Protein AF-A0A9P8AB71-F1 (afdb_monomer)

InterPro domains:
  IPR001128 Cytochrome P450 [PF00067] (10-145)
  IPR036396 Cytochrome P450 superfamily [G3DSA:1.10.630.10] (2-152)
  IPR036396 Cytochrome P450 superfamily [SSF48264] (6-146)

Secondary structure (DSSP, 8-state):
------GGGHHHHHHHHHHHHHHHHHHHHHHHHHHHHHHHHHHH-SS--TTSHHHHHHHTS-SSGGGSHHHHHHHHHHHHHHHHHHHHHHHHHHHHHHHH-GGGHHHHHHHHHHHS-TTSTT-S-HHHHTT-HHHHHHHHHHHHHHHHTT--

Mean predicted aligned error: 8.86 Å

Foldseek 3Di:
DPPPDDPVCCVVVVVVVVVVVVVLVVLLVVQVVVLVVLVVVVVVDVPDPCVDPLSVCCVPAPPDCCNDSSNSSVVVVVVVVVVVVLVVLLVVLLVVVCVVCVVCVVVLVVLCCVQQPCPPPCHPDPVSVVSSVSVVVSSVVSSVVSCVVVPD

pLDDT: mean 84.18, std 12.28, range [32.69, 96.62]

Nearest PDB structures (foldseek):
  6a17-assembly1_A  TM=6.945E-01  e=7.379E-02  Arabidopsis thaliana
  6egc-assembly1_A  TM=2.637E-01  e=8.611E+00  synthetic construct

Organism: NCBI:txid181124

Sequence (152 aa):
MKIIVPRALRRPIGMIYRFIYRHHRRILKLTRPIIEERKKEKQLSKEHPTEVMIGWLMDAAPDSDEQSVESLAMRLLNVNFVSLHTTTKVFIHALYNLAANPKYIPELRQEAEQVLDKDHPDGWSKEALGRCVKLDSFFKEALRWALSAFRV

Solvent-accessible surface area (backbone atoms only — not comparable to full-atom values): 8740 Å² total; per-residue (Å²): 134,87,79,88,67,57,79,85,50,47,61,64,49,48,52,52,49,52,50,53,52,52,51,51,54,55,49,44,68,66,40,42,63,60,51,54,50,51,54,52,50,48,74,75,34,93,82,51,81,53,87,44,72,69,43,48,54,56,71,72,34,60,99,52,78,51,62,35,68,68,44,48,42,51,53,53,48,52,52,53,54,57,57,50,53,56,55,53,51,38,50,52,40,33,52,52,52,42,69,77,39,57,84,52,50,65,61,47,48,50,46,46,53,74,51,47,27,81,86,40,94,66,19,93,33,73,71,34,58,70,68,36,58,66,54,52,52,50,48,51,49,23,38,53,58,60,54,54,76,68,74,123

Radius of gyration: 22.6 Å; Cα contacts (8 Å, |Δi|>4): 84; chains: 1; bounding box: 48×45×54 Å

Structure (mmCIF, N/CA/C/O backbone):
data_AF-A0A9P8AB71-F1
#
_entry.id   AF-A0A9P8AB71-F1
#
loop_
_atom_site.group_PDB
_atom_site.id
_atom_site.type_symbol
_atom_site.label_atom_id
_atom_site.label_alt_id
_atom_site.label_comp_id
_atom_site.label_asym_id
_atom_site.label_entity_id
_atom_site.label_seq_id
_atom_site.pdbx_PDB_ins_code
_atom_site.Cartn_x
_atom_site.Cartn_y
_atom_site.Cartn_z
_atom_site.occupancy
_atom_site.B_iso_or_equiv
_atom_site.auth_seq_id
_atom_site.auth_comp_id
_atom_site.auth_asym_id
_atom_site.auth_atom_id
_atom_site.pdbx_PDB_model_num
ATOM 1 N N . MET A 1 1 ? 14.234 -18.244 -28.180 1.00 34.84 1 MET A N 1
ATOM 2 C CA . MET A 1 1 ? 13.461 -19.349 -27.568 1.00 34.84 1 MET A CA 1
ATOM 3 C C . MET A 1 1 ? 12.218 -19.620 -28.421 1.00 34.84 1 MET A C 1
ATOM 5 O O . MET A 1 1 ? 11.331 -18.778 -28.470 1.00 34.84 1 MET A O 1
ATOM 9 N N . LYS A 1 2 ? 12.182 -20.712 -29.203 1.00 41.47 2 LYS A N 1
ATOM 10 C CA . LYS A 1 2 ? 11.021 -21.056 -30.050 1.00 41.47 2 LYS A CA 1
ATOM 11 C C . LYS A 1 2 ? 9.931 -21.651 -29.156 1.00 41.47 2 LYS A C 1
ATOM 13 O O . LYS A 1 2 ? 10.037 -22.800 -28.750 1.00 41.47 2 LYS A O 1
ATOM 18 N N . ILE A 1 3 ? 8.912 -20.863 -28.825 1.00 58.88 3 ILE A N 1
ATOM 19 C CA . ILE A 1 3 ? 7.763 -21.337 -28.047 1.00 58.88 3 ILE A CA 1
ATOM 20 C C . ILE A 1 3 ? 6.969 -22.300 -28.942 1.00 58.88 3 ILE A C 1
ATOM 22 O O . ILE A 1 3 ? 6.327 -21.881 -29.908 1.00 58.88 3 ILE A O 1
ATOM 26 N N . ILE A 1 4 ? 7.049 -23.603 -28.663 1.00 77.00 4 ILE A N 1
ATOM 27 C CA . ILE A 1 4 ? 6.276 -24.632 -29.366 1.00 77.00 4 ILE A CA 1
ATOM 28 C C . ILE A 1 4 ? 4.838 -24.551 -28.848 1.00 77.00 4 ILE A C 1
ATOM 30 O O . ILE A 1 4 ? 4.461 -25.216 -27.891 1.00 77.00 4 ILE A O 1
ATOM 34 N N . VAL A 1 5 ? 4.034 -23.679 -29.457 1.00 77.19 5 VAL A N 1
ATOM 35 C CA . VAL A 1 5 ? 2.603 -23.574 -29.155 1.00 77.19 5 VAL A CA 1
ATOM 36 C C . VAL A 1 5 ? 1.822 -24.548 -30.049 1.00 77.19 5 VAL A C 1
ATOM 38 O O . VAL A 1 5 ? 1.885 -24.402 -31.283 1.00 77.19 5 VAL A O 1
ATOM 41 N N . PRO A 1 6 ? 1.059 -25.505 -29.477 1.00 85.25 6 PRO A N 1
ATOM 42 C CA . PRO A 1 6 ? 0.179 -26.395 -30.232 1.00 85.25 6 PRO A CA 1
ATOM 43 C C . PRO A 1 6 ? -0.753 -25.603 -31.154 1.00 85.25 6 PRO A C 1
ATOM 45 O O . PRO A 1 6 ? -1.282 -24.562 -30.763 1.00 85.25 6 PRO A O 1
ATOM 48 N N . ARG A 1 7 ? -0.975 -26.076 -32.390 1.00 78.69 7 ARG A N 1
ATOM 49 C CA . ARG A 1 7 ? -1.714 -25.317 -33.424 1.00 78.69 7 ARG A CA 1
ATOM 50 C C . ARG A 1 7 ? -3.103 -24.855 -32.958 1.00 78.69 7 ARG A C 1
ATOM 52 O O . ARG A 1 7 ? -3.487 -23.734 -33.278 1.00 78.69 7 ARG A O 1
ATOM 59 N N . ALA A 1 8 ? -3.795 -25.664 -32.155 1.00 85.19 8 ALA A N 1
ATOM 60 C CA . ALA A 1 8 ? -5.107 -25.344 -31.591 1.00 85.19 8 ALA A CA 1
ATOM 61 C C . ALA A 1 8 ? -5.088 -24.149 -30.613 1.00 85.19 8 ALA A C 1
ATOM 63 O O . ALA A 1 8 ? -6.032 -23.366 -30.573 1.00 85.19 8 ALA A O 1
ATOM 64 N N . LEU A 1 9 ? -3.992 -23.952 -29.871 1.00 84.75 9 LEU A N 1
ATOM 65 C CA . LEU A 1 9 ? -3.882 -22.910 -28.845 1.00 84.75 9 LEU A CA 1
ATOM 66 C C . LEU A 1 9 ? -3.306 -21.587 -29.371 1.00 84.75 9 LEU A C 1
ATOM 68 O O . LEU A 1 9 ? -3.321 -20.583 -28.663 1.00 84.75 9 LEU A O 1
ATOM 72 N N . ARG A 1 10 ? -2.848 -21.532 -30.628 1.00 84.12 10 ARG A N 1
ATOM 73 C CA . ARG A 1 10 ? -2.248 -20.314 -31.205 1.00 84.12 10 ARG A CA 1
ATOM 74 C C . ARG A 1 10 ? -3.195 -19.115 -31.214 1.00 84.12 10 ARG A C 1
ATOM 76 O O . ARG A 1 10 ? -2.754 -18.001 -30.957 1.00 84.12 10 ARG A O 1
ATOM 83 N N . ARG A 1 11 ? -4.484 -19.326 -31.500 1.00 81.94 11 ARG A N 1
ATOM 84 C CA . ARG A 1 11 ? -5.498 -18.256 -31.524 1.00 81.94 11 ARG A CA 1
ATOM 85 C C . ARG A 1 11 ? -5.803 -17.684 -30.131 1.00 81.94 11 ARG A C 1
ATOM 87 O O . ARG A 1 11 ? -5.668 -16.470 -29.982 1.00 81.94 11 ARG A O 1
ATOM 94 N N . PRO A 1 12 ? -6.154 -18.491 -29.110 1.00 86.62 12 PRO A N 1
ATOM 95 C CA . PRO A 1 12 ? -6.373 -17.962 -27.764 1.00 86.62 12 PRO A CA 1
ATOM 96 C C . PRO A 1 12 ? -5.100 -17.354 -27.163 1.00 86.62 12 PRO A C 1
ATOM 98 O O . PRO A 1 12 ? -5.152 -16.253 -26.621 1.00 86.62 12 PRO A O 1
ATOM 101 N N . ILE A 1 13 ? -3.935 -17.987 -27.347 1.00 85.50 13 ILE A N 1
ATOM 102 C CA . ILE A 1 13 ? -2.658 -17.431 -26.871 1.00 85.50 13 ILE A CA 1
ATOM 103 C C . ILE A 1 13 ? -2.323 -16.125 -27.591 1.00 85.50 13 ILE A C 1
ATOM 105 O O . ILE A 1 13 ? -1.872 -15.183 -26.951 1.00 85.50 13 ILE A O 1
ATOM 109 N N . GLY A 1 14 ? -2.594 -16.018 -28.894 1.00 85.88 14 GLY A N 1
ATOM 110 C CA . GLY A 1 14 ? -2.423 -14.770 -29.637 1.00 85.88 14 GLY A CA 1
ATOM 111 C C . GLY A 1 14 ? -3.292 -13.631 -29.095 1.00 85.88 14 GLY A C 1
ATOM 112 O O . GLY A 1 14 ? -2.822 -12.498 -28.998 1.00 85.88 14 GLY A O 1
ATOM 113 N N . MET A 1 15 ? -4.531 -13.921 -28.680 1.00 83.44 15 MET A N 1
ATOM 114 C CA . MET A 1 15 ? -5.409 -12.935 -28.036 1.00 83.44 15 MET A CA 1
ATOM 115 C C . MET A 1 15 ? -4.880 -12.501 -26.664 1.00 83.44 15 MET A C 1
ATOM 117 O O . MET A 1 15 ? -4.792 -11.300 -26.404 1.00 83.44 15 MET A O 1
ATOM 121 N N . ILE A 1 16 ? -4.461 -13.452 -25.825 1.00 83.81 16 ILE A N 1
ATOM 122 C CA . ILE A 1 16 ? -3.856 -13.174 -24.511 1.00 83.81 16 ILE A CA 1
ATOM 123 C C . ILE A 1 16 ? -2.573 -12.355 -24.676 1.00 83.81 16 ILE A C 1
ATOM 125 O O . ILE A 1 16 ? -2.389 -11.334 -24.018 1.00 83.81 16 ILE A O 1
ATOM 129 N N . TYR A 1 17 ? -1.710 -12.748 -25.609 1.00 82.25 17 TYR A N 1
ATOM 130 C CA . TYR A 1 17 ? -0.470 -12.044 -25.905 1.00 82.25 17 TYR A CA 1
ATOM 131 C C . TYR A 1 17 ? -0.735 -10.606 -26.358 1.00 82.25 17 TYR A C 1
ATOM 133 O O . TYR A 1 17 ? -0.126 -9.669 -25.844 1.00 82.25 17 TYR A O 1
ATOM 141 N N . ARG A 1 18 ? -1.698 -10.400 -27.267 1.00 81.50 18 ARG A N 1
ATOM 142 C CA . ARG A 1 18 ? -2.091 -9.061 -27.729 1.00 81.50 18 ARG A CA 1
ATOM 143 C C . ARG A 1 18 ? -2.622 -8.200 -26.585 1.00 81.50 18 ARG A C 1
ATOM 145 O O . ARG A 1 18 ? -2.325 -7.007 -26.534 1.00 81.50 18 ARG A O 1
ATOM 152 N N . PHE A 1 19 ? -3.380 -8.795 -25.668 1.00 78.69 19 PHE A N 1
ATOM 153 C CA . PHE A 1 19 ? -3.868 -8.123 -24.471 1.00 78.69 19 PHE A CA 1
ATOM 154 C C . PHE A 1 19 ? -2.710 -7.695 -23.559 1.00 78.69 19 PHE A C 1
ATOM 156 O O . PHE A 1 19 ? -2.568 -6.500 -23.294 1.00 78.69 19 PHE A O 1
ATOM 163 N N . ILE A 1 20 ? -1.834 -8.625 -23.164 1.00 81.81 20 ILE A N 1
ATOM 164 C CA . ILE A 1 20 ? -0.657 -8.351 -22.319 1.00 81.81 20 ILE A CA 1
ATOM 165 C C . ILE A 1 20 ? 0.208 -7.257 -22.945 1.00 81.81 20 ILE A C 1
ATOM 167 O O . ILE A 1 20 ? 0.553 -6.275 -22.292 1.00 81.81 20 ILE A O 1
ATOM 171 N N . TYR A 1 21 ? 0.495 -7.372 -24.240 1.00 82.69 21 TYR A N 1
ATOM 172 C CA . TYR A 1 21 ? 1.339 -6.422 -24.952 1.00 82.69 21 TYR A CA 1
ATOM 173 C C . TYR A 1 21 ? 0.707 -5.022 -25.047 1.00 82.69 21 TYR A C 1
ATOM 175 O O . TYR A 1 21 ? 1.404 -4.009 -24.957 1.00 82.69 21 TYR A O 1
ATOM 183 N N . ARG A 1 22 ? -0.627 -4.931 -25.154 1.00 85.38 22 ARG A N 1
ATOM 184 C CA . ARG A 1 22 ? -1.353 -3.652 -25.086 1.00 85.38 22 ARG A CA 1
ATOM 185 C C . ARG A 1 22 ? -1.214 -2.997 -23.710 1.00 85.38 22 ARG A C 1
ATOM 187 O O . ARG A 1 22 ? -0.981 -1.791 -23.639 1.00 85.38 22 ARG A O 1
ATOM 194 N N . HIS A 1 23 ? -1.345 -3.773 -22.635 1.00 83.62 23 HIS A N 1
ATOM 195 C CA . HIS A 1 23 ? -1.174 -3.269 -21.270 1.00 83.62 23 HIS A CA 1
ATOM 196 C C . HIS A 1 23 ? 0.271 -2.844 -21.006 1.00 83.62 23 HIS A C 1
ATOM 198 O O . HIS A 1 23 ? 0.487 -1.736 -20.520 1.00 83.62 23 HIS A O 1
ATOM 204 N N . HIS A 1 24 ? 1.242 -3.643 -21.448 1.00 85.56 24 HIS A N 1
ATOM 205 C CA . HIS A 1 24 ? 2.665 -3.318 -21.395 1.00 85.56 24 HIS A CA 1
ATOM 206 C C . HIS A 1 24 ? 2.962 -1.968 -22.060 1.00 85.56 24 HIS A C 1
ATOM 208 O O . HIS A 1 24 ? 3.518 -1.070 -21.436 1.00 85.56 24 HIS A O 1
ATOM 214 N N . ARG A 1 25 ? 2.504 -1.763 -23.305 1.00 87.75 25 ARG A N 1
ATOM 215 C CA . ARG A 1 25 ? 2.677 -0.482 -24.015 1.00 87.75 25 ARG A CA 1
ATOM 216 C C . ARG A 1 25 ? 2.055 0.699 -23.276 1.00 87.75 25 ARG A C 1
ATOM 218 O O . ARG A 1 25 ? 2.638 1.780 -23.260 1.00 87.75 25 ARG A O 1
ATOM 225 N N . ARG A 1 26 ? 0.874 0.512 -22.681 1.00 89.56 26 ARG A N 1
ATOM 226 C CA . ARG A 1 26 ? 0.191 1.573 -21.931 1.00 89.56 26 ARG A CA 1
ATOM 227 C C . ARG A 1 26 ? 0.959 1.947 -20.668 1.00 89.56 26 ARG A C 1
ATOM 229 O O . ARG A 1 26 ? 1.103 3.132 -20.399 1.00 89.56 26 ARG A O 1
ATOM 236 N N . ILE A 1 27 ? 1.455 0.958 -19.933 1.00 88.00 27 ILE A N 1
ATOM 237 C CA . ILE A 1 27 ? 2.242 1.178 -18.717 1.00 88.00 27 ILE A CA 1
ATOM 238 C C . ILE A 1 27 ? 3.530 1.904 -19.067 1.00 88.00 27 ILE A C 1
ATOM 240 O O . ILE A 1 27 ? 3.771 2.963 -18.509 1.00 88.00 27 ILE A O 1
ATOM 244 N N . LEU A 1 28 ? 4.274 1.427 -20.070 1.00 91.56 28 LEU A N 1
ATOM 245 C CA . LEU A 1 28 ? 5.481 2.110 -20.534 1.00 91.56 28 LEU A CA 1
ATOM 246 C C . LEU A 1 28 ? 5.221 3.558 -20.924 1.00 91.56 28 LEU A C 1
ATOM 248 O O . LEU A 1 28 ? 6.005 4.428 -20.573 1.00 91.56 28 LEU A O 1
ATOM 252 N N . LYS A 1 29 ? 4.118 3.840 -21.625 1.00 93.56 29 LYS A N 1
ATOM 253 C CA . LYS A 1 29 ? 3.766 5.215 -21.998 1.00 93.56 29 LYS A CA 1
ATOM 254 C C . LYS A 1 29 ? 3.600 6.126 -20.772 1.00 93.56 29 LYS A C 1
ATOM 256 O O . LYS A 1 29 ? 3.914 7.305 -20.865 1.00 93.56 29 LYS A O 1
ATOM 261 N N . LEU A 1 30 ? 3.098 5.593 -19.657 1.00 91.06 30 LEU A N 1
ATOM 262 C CA . LEU A 1 30 ? 2.853 6.348 -18.424 1.00 91.06 30 LEU A CA 1
ATOM 263 C C . LEU A 1 30 ? 4.095 6.433 -17.529 1.00 91.06 30 LEU A C 1
ATOM 265 O O . LEU A 1 30 ? 4.359 7.480 -16.953 1.00 91.06 30 LEU A O 1
ATOM 269 N N . THR A 1 31 ? 4.854 5.345 -17.403 1.00 91.19 31 THR A N 1
ATOM 270 C CA . THR A 1 31 ? 5.963 5.249 -16.445 1.00 91.19 31 THR A CA 1
ATOM 271 C C . THR A 1 31 ? 7.300 5.690 -17.025 1.00 91.19 31 THR A C 1
ATOM 273 O O . THR A 1 31 ? 8.154 6.138 -16.269 1.00 91.19 31 THR A O 1
ATOM 276 N N . ARG A 1 32 ? 7.495 5.603 -18.349 1.00 92.12 32 ARG A N 1
ATOM 277 C CA . ARG A 1 32 ? 8.733 6.023 -19.023 1.00 92.12 32 ARG A CA 1
ATOM 278 C C . ARG A 1 32 ? 9.191 7.434 -18.643 1.00 92.12 32 ARG A C 1
ATOM 280 O O . ARG A 1 32 ? 10.342 7.528 -18.230 1.00 92.12 32 ARG A O 1
ATOM 287 N N . PRO A 1 33 ? 8.365 8.499 -18.739 1.00 92.00 33 PRO A N 1
ATOM 288 C CA . PRO A 1 33 ? 8.837 9.846 -18.410 1.00 92.00 33 PRO A CA 1
ATOM 289 C C . PRO A 1 33 ? 9.332 9.941 -16.963 1.00 92.00 33 PRO A C 1
ATOM 291 O O . PRO A 1 33 ? 10.390 10.509 -16.728 1.00 92.00 33 PRO A O 1
ATOM 294 N N . ILE A 1 34 ? 8.638 9.289 -16.025 1.00 89.69 34 ILE A N 1
ATOM 295 C CA . ILE A 1 34 ? 8.996 9.265 -14.599 1.00 89.69 34 ILE A CA 1
ATOM 296 C C . ILE A 1 34 ? 10.326 8.526 -14.384 1.00 89.69 34 ILE A C 1
ATOM 298 O O . ILE A 1 34 ? 11.194 8.989 -13.653 1.00 89.69 34 ILE A O 1
ATOM 302 N N . ILE A 1 35 ? 10.506 7.368 -15.029 1.00 90.44 35 ILE A N 1
ATOM 303 C CA . ILE A 1 35 ? 11.742 6.578 -14.930 1.00 90.44 35 ILE A CA 1
ATOM 304 C C . ILE A 1 35 ? 12.920 7.344 -15.538 1.00 90.44 35 ILE A C 1
ATOM 306 O O . ILE A 1 35 ? 13.997 7.378 -14.952 1.00 90.44 35 ILE A O 1
ATOM 310 N N . GLU A 1 36 ? 12.740 7.939 -16.715 1.00 91.31 36 GLU A N 1
ATOM 311 C CA . GLU A 1 36 ? 13.799 8.672 -17.414 1.00 91.31 36 GLU A CA 1
ATOM 312 C C . GLU A 1 36 ? 14.197 9.951 -16.670 1.00 91.31 36 GLU A C 1
ATOM 314 O O . GLU A 1 36 ? 15.389 10.230 -16.554 1.00 91.31 36 GLU A O 1
ATOM 319 N N . GLU A 1 37 ? 13.229 10.693 -16.127 1.00 88.75 37 GLU A N 1
ATOM 320 C CA . GLU A 1 37 ? 13.473 11.836 -15.242 1.00 88.75 37 GLU A CA 1
ATOM 321 C C . GLU A 1 37 ? 14.310 11.410 -14.033 1.00 88.75 37 GLU A C 1
ATOM 323 O O . GLU A 1 37 ? 15.400 11.938 -13.824 1.00 88.75 37 GLU A O 1
ATOM 328 N N . ARG A 1 38 ? 13.900 10.345 -13.338 1.00 85.38 38 ARG A N 1
ATOM 329 C CA . ARG A 1 38 ? 14.625 9.836 -12.164 1.00 85.38 38 ARG A CA 1
ATOM 330 C C . ARG A 1 38 ? 16.034 9.358 -12.473 1.00 85.38 38 ARG A C 1
ATOM 332 O O . ARG A 1 38 ? 16.951 9.585 -11.687 1.00 85.38 38 ARG A O 1
ATOM 339 N N . LYS A 1 39 ? 16.246 8.733 -13.635 1.00 86.38 39 LYS A N 1
ATOM 340 C CA . LYS A 1 39 ? 17.598 8.368 -14.081 1.00 86.38 39 LYS A CA 1
ATOM 341 C C . LYS A 1 39 ? 18.485 9.593 -14.272 1.00 86.38 39 LYS A C 1
ATOM 343 O O . LYS A 1 39 ? 19.653 9.538 -13.901 1.00 86.38 39 LYS A O 1
ATOM 348 N N . 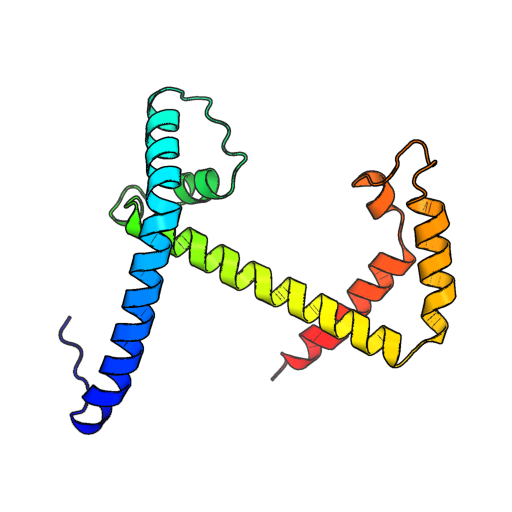LYS A 1 40 ? 17.953 10.676 -14.848 1.00 87.38 40 LYS A N 1
ATOM 349 C CA . LYS A 1 40 ? 18.701 11.929 -15.026 1.00 87.38 40 LYS A CA 1
ATOM 350 C C . LYS A 1 40 ? 19.027 12.563 -13.680 1.00 87.38 40 LYS A C 1
ATOM 352 O O . LYS A 1 40 ? 20.172 12.934 -13.454 1.00 87.38 40 LYS A O 1
ATOM 357 N N . GLU A 1 41 ? 18.058 12.636 -12.774 1.00 83.75 41 GLU A N 1
ATOM 358 C CA . GLU A 1 41 ? 18.271 13.213 -11.445 1.00 83.75 41 GLU A CA 1
ATOM 359 C C . GLU A 1 41 ? 19.348 12.451 -10.654 1.00 83.75 41 GLU A C 1
ATOM 361 O O . GLU A 1 41 ? 20.237 13.072 -10.071 1.00 83.75 41 GLU A O 1
ATOM 366 N N . LYS A 1 42 ? 19.346 11.113 -10.719 1.00 79.62 42 LYS A N 1
ATOM 367 C CA . LYS A 1 42 ? 20.366 10.258 -10.086 1.00 79.62 42 LYS A CA 1
ATOM 368 C C . LYS A 1 42 ? 21.767 10.418 -10.695 1.00 79.62 42 LYS A C 1
ATOM 370 O O . LYS A 1 42 ? 22.763 10.201 -10.014 1.00 79.62 42 LYS A O 1
ATOM 375 N N . GLN A 1 43 ? 21.869 10.792 -11.972 1.00 81.56 43 GLN A N 1
ATOM 376 C CA . GLN A 1 43 ? 23.157 11.125 -12.598 1.00 81.56 43 GLN A CA 1
ATOM 377 C C . GLN A 1 43 ? 23.676 12.499 -12.154 1.00 81.56 43 GLN A C 1
ATOM 379 O O . GLN A 1 43 ? 24.886 12.694 -12.076 1.00 81.56 43 GLN A O 1
ATOM 384 N N . LEU A 1 44 ? 22.772 13.442 -11.874 1.00 81.75 44 LEU A N 1
ATOM 385 C CA . LEU A 1 44 ? 23.104 14.820 -11.507 1.00 81.75 44 LEU A CA 1
ATOM 386 C C . LEU A 1 44 ? 23.422 14.989 -10.015 1.00 81.75 44 LEU A C 1
ATOM 388 O O . LEU A 1 44 ? 24.202 15.870 -9.665 1.00 81.75 44 LEU A O 1
ATOM 392 N N . SER A 1 45 ? 22.855 14.154 -9.141 1.00 73.56 45 SER A N 1
ATOM 393 C CA . SER A 1 45 ? 23.120 14.177 -7.700 1.00 73.56 45 SER A CA 1
ATOM 394 C C . SER A 1 45 ? 23.321 12.771 -7.140 1.00 73.56 45 SER A C 1
ATOM 396 O O . SER A 1 45 ? 22.486 11.889 -7.337 1.00 73.56 45 SER A O 1
ATOM 398 N N . LYS A 1 46 ? 24.413 12.574 -6.386 1.00 64.56 46 LYS A N 1
ATOM 399 C CA . LYS A 1 46 ? 24.654 11.341 -5.613 1.00 64.56 46 LYS A CA 1
ATOM 400 C C . LYS A 1 46 ? 23.753 11.231 -4.378 1.00 64.56 46 LYS A C 1
ATOM 402 O O . LYS A 1 46 ? 23.532 10.125 -3.901 1.00 64.56 46 LYS A O 1
ATOM 407 N N . GLU A 1 47 ? 23.216 12.350 -3.895 1.00 61.78 47 GLU A N 1
ATOM 408 C CA . GLU A 1 47 ? 22.280 12.433 -2.766 1.00 61.78 47 GLU A CA 1
ATOM 409 C C . GLU A 1 47 ? 20.839 12.540 -3.276 1.00 61.78 47 GLU A C 1
ATOM 411 O O . GLU A 1 47 ? 20.074 13.424 -2.892 1.00 61.78 47 GLU A O 1
ATOM 416 N N . HIS A 1 48 ? 20.467 11.694 -4.235 1.00 60.50 48 HIS A N 1
ATOM 417 C CA . HIS A 1 48 ? 19.092 11.693 -4.707 1.00 60.50 48 HIS A CA 1
ATOM 418 C C . HIS A 1 48 ? 18.193 10.998 -3.669 1.00 60.50 48 HIS A C 1
ATOM 420 O O . HIS A 1 48 ? 18.566 9.918 -3.203 1.00 60.50 48 HIS A O 1
ATOM 426 N N . PRO A 1 49 ? 17.018 11.553 -3.309 1.00 56.44 49 PRO A N 1
ATOM 427 C CA . PRO A 1 49 ? 16.137 10.908 -2.351 1.00 56.44 49 PRO A CA 1
ATOM 428 C C . PRO A 1 49 ? 15.646 9.584 -2.930 1.00 56.44 49 PRO A C 1
ATOM 430 O O . PRO A 1 49 ? 14.802 9.528 -3.828 1.00 56.44 49 PRO A O 1
ATOM 433 N N . THR A 1 50 ? 16.150 8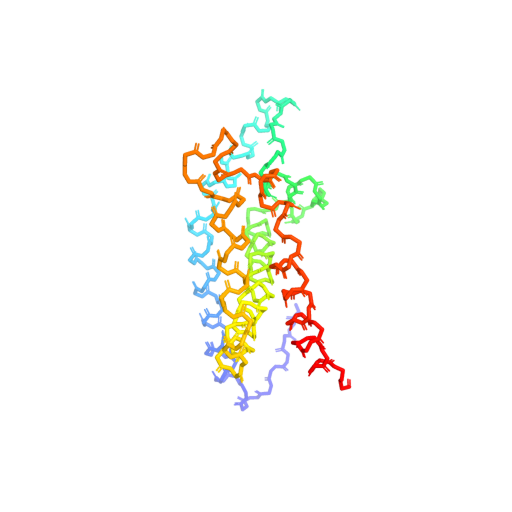.486 -2.382 1.00 59.97 50 THR A N 1
ATOM 434 C CA . THR A 1 50 ? 15.674 7.138 -2.685 1.00 59.97 50 THR A CA 1
ATOM 435 C C . THR A 1 50 ? 14.263 6.891 -2.152 1.00 59.97 50 THR A C 1
ATOM 437 O O . THR A 1 50 ? 13.712 5.823 -2.364 1.00 59.97 50 THR A O 1
ATOM 440 N N . GLU A 1 51 ? 13.652 7.860 -1.473 1.00 61.75 51 GLU A N 1
ATOM 441 C CA . GLU A 1 51 ? 12.415 7.731 -0.693 1.00 61.75 51 GLU A CA 1
ATOM 442 C C . GLU A 1 51 ? 11.155 7.414 -1.518 1.00 61.75 51 GLU A C 1
ATOM 444 O O . GLU A 1 51 ? 10.083 7.175 -0.966 1.00 61.75 51 GLU A O 1
ATOM 449 N N . VAL A 1 52 ? 11.264 7.367 -2.847 1.00 77.81 52 VAL A N 1
ATOM 450 C CA . VAL A 1 52 ? 10.175 6.958 -3.735 1.00 77.81 52 VAL A CA 1
ATOM 451 C C . VAL A 1 52 ? 10.435 5.545 -4.251 1.00 77.81 52 VAL A C 1
ATOM 453 O O . VAL A 1 52 ? 11.522 5.260 -4.744 1.00 77.81 52 VAL A O 1
ATOM 456 N N . MET A 1 53 ? 9.404 4.690 -4.240 1.00 85.69 53 MET A N 1
ATOM 457 C CA . MET A 1 53 ? 9.425 3.285 -4.698 1.00 85.69 53 MET A CA 1
ATOM 458 C C . MET A 1 53 ? 10.262 3.041 -5.966 1.00 85.69 53 MET A C 1
ATOM 460 O O . MET A 1 53 ? 10.972 2.047 -6.070 1.00 85.69 53 MET A O 1
ATOM 464 N N . ILE A 1 54 ? 10.199 3.944 -6.946 1.00 86.12 54 ILE A N 1
ATOM 465 C CA . ILE A 1 54 ? 10.944 3.806 -8.201 1.00 86.12 54 ILE A CA 1
ATOM 466 C C . ILE A 1 54 ? 12.467 3.880 -8.016 1.00 86.12 54 ILE A C 1
ATOM 468 O O . ILE A 1 54 ? 13.185 3.162 -8.703 1.00 86.12 54 ILE A O 1
ATOM 472 N N . GLY A 1 55 ? 12.945 4.688 -7.066 1.00 85.31 55 GLY A N 1
ATOM 473 C CA . GLY A 1 55 ? 14.352 4.753 -6.676 1.00 85.31 55 GLY A CA 1
ATOM 474 C C . GLY A 1 55 ? 14.806 3.444 -6.038 1.00 85.31 55 GLY A C 1
ATOM 475 O O . GLY A 1 55 ? 15.802 2.876 -6.469 1.00 85.31 55 GLY A O 1
ATOM 476 N N . TRP A 1 56 ? 14.016 2.884 -5.114 1.00 87.12 56 TRP A N 1
ATOM 477 C CA . TRP A 1 56 ? 14.302 1.560 -4.538 1.00 87.12 56 TRP A CA 1
ATOM 478 C C . TRP A 1 56 ? 14.360 0.463 -5.603 1.00 87.12 56 TRP A C 1
ATOM 480 O O . TRP A 1 56 ? 15.237 -0.395 -5.563 1.00 87.12 56 TRP A O 1
ATOM 490 N N . LEU A 1 57 ? 13.453 0.492 -6.583 1.00 89.12 57 LEU A N 1
ATOM 491 C CA . LEU A 1 57 ? 13.455 -0.479 -7.679 1.00 89.12 57 LEU A CA 1
ATOM 492 C C . LEU A 1 57 ? 14.673 -0.340 -8.597 1.00 89.12 57 LEU A C 1
ATOM 494 O O . LEU A 1 57 ? 15.130 -1.354 -9.120 1.00 89.12 57 LEU A O 1
ATOM 498 N N . MET A 1 58 ? 15.179 0.880 -8.791 1.00 87.19 58 MET A N 1
ATOM 499 C CA . MET A 1 58 ? 16.426 1.130 -9.514 1.00 87.19 58 MET A CA 1
ATOM 500 C C . MET A 1 58 ? 17.639 0.631 -8.735 1.00 87.19 58 MET A C 1
ATOM 502 O O . MET A 1 58 ? 18.511 0.013 -9.327 1.00 87.19 58 MET A O 1
ATOM 506 N N . ASP A 1 59 ? 17.700 0.873 -7.429 1.00 86.56 59 ASP A N 1
ATOM 507 C CA . ASP A 1 59 ? 18.836 0.465 -6.593 1.00 86.56 59 ASP A CA 1
ATOM 508 C C . ASP A 1 59 ? 18.896 -1.054 -6.404 1.00 86.56 59 ASP A C 1
ATOM 510 O O . ASP A 1 59 ? 19.973 -1.640 -6.361 1.00 86.56 59 ASP A O 1
ATOM 514 N N . ALA A 1 60 ? 17.735 -1.706 -6.340 1.00 87.62 60 ALA A N 1
ATOM 515 C CA . ALA A 1 60 ? 17.626 -3.155 -6.218 1.00 87.62 60 ALA A CA 1
ATOM 516 C C . ALA A 1 60 ? 17.780 -3.908 -7.556 1.00 87.62 60 ALA A C 1
ATOM 518 O O . ALA A 1 60 ? 17.763 -5.142 -7.561 1.00 87.62 60 ALA A O 1
ATOM 519 N N . ALA A 1 61 ? 17.847 -3.213 -8.697 1.00 87.62 61 ALA A N 1
ATOM 520 C CA . ALA A 1 61 ? 18.010 -3.845 -10.004 1.00 87.62 61 ALA A CA 1
ATOM 521 C C . ALA A 1 61 ? 19.506 -4.073 -10.315 1.00 87.62 61 ALA A C 1
ATOM 523 O O . ALA A 1 61 ? 20.285 -3.122 -10.246 1.00 87.62 61 ALA A O 1
ATOM 524 N N . PRO A 1 62 ? 19.925 -5.295 -10.701 1.00 86.25 62 PRO A N 1
ATOM 525 C CA . PRO A 1 62 ? 21.303 -5.558 -11.112 1.00 86.25 62 PRO A CA 1
ATOM 526 C C . PRO A 1 62 ? 21.700 -4.711 -12.325 1.00 86.25 62 PRO A C 1
ATOM 528 O O . PRO A 1 62 ? 20.885 -4.539 -13.236 1.00 86.25 62 PRO A O 1
ATOM 531 N N . ASP A 1 63 ? 22.959 -4.267 -12.379 1.00 80.81 63 ASP A N 1
ATOM 532 C CA . ASP A 1 63 ? 23.537 -3.509 -13.501 1.00 80.81 63 ASP A CA 1
ATOM 533 C C . ASP A 1 63 ? 23.616 -4.366 -14.778 1.00 80.81 63 ASP A C 1
ATOM 535 O O . ASP A 1 63 ? 24.632 -4.969 -15.119 1.00 80.81 63 ASP A O 1
ATOM 539 N N . SER A 1 64 ? 22.479 -4.474 -15.461 1.00 86.12 64 SER A N 1
ATOM 540 C CA . SER A 1 64 ? 22.224 -5.347 -16.608 1.00 86.12 64 SER A CA 1
ATOM 541 C C . SER A 1 64 ? 21.010 -4.832 -17.397 1.00 86.12 64 SER A C 1
ATOM 543 O O . SER A 1 64 ? 20.522 -3.724 -17.154 1.00 86.12 64 SER A O 1
ATOM 545 N N . ASP A 1 65 ? 20.447 -5.654 -18.287 1.00 82.19 65 ASP A N 1
ATOM 546 C CA . ASP A 1 65 ? 19.173 -5.372 -18.969 1.00 82.19 65 ASP A CA 1
ATOM 547 C C . ASP A 1 65 ? 18.010 -5.094 -17.995 1.00 82.19 65 ASP A C 1
ATOM 549 O O . ASP A 1 65 ? 17.011 -4.464 -18.365 1.00 82.19 65 ASP A O 1
ATOM 553 N N . GLU A 1 66 ? 18.139 -5.500 -16.729 1.00 84.44 66 GLU A N 1
ATOM 554 C CA . GLU A 1 66 ? 17.154 -5.214 -15.688 1.00 84.44 66 GLU A CA 1
ATOM 555 C C . GLU A 1 66 ? 17.060 -3.729 -15.307 1.00 84.44 66 GLU A C 1
ATOM 557 O O . GLU A 1 66 ? 16.015 -3.307 -14.805 1.00 84.44 66 GLU A O 1
ATOM 562 N N . GLN A 1 67 ? 18.089 -2.932 -15.618 1.00 87.31 67 GLN A N 1
ATOM 563 C CA . GLN A 1 67 ? 18.073 -1.473 -15.495 1.00 87.31 67 GLN A CA 1
ATOM 564 C C . GLN A 1 67 ? 17.343 -0.787 -16.658 1.00 87.31 67 GLN A C 1
ATOM 566 O O . GLN A 1 67 ? 17.179 0.433 -16.635 1.00 87.31 67 GLN A O 1
ATOM 571 N N . SER A 1 68 ? 16.901 -1.502 -17.699 1.00 91.06 68 SER A N 1
ATOM 572 C CA . SER A 1 68 ? 16.133 -0.894 -18.798 1.00 91.06 68 SER A CA 1
ATOM 573 C C . SER A 1 68 ? 14.850 -0.216 -18.293 1.00 91.06 68 SER A C 1
ATOM 575 O O . SER A 1 68 ? 14.271 -0.603 -17.276 1.00 91.06 68 SER A O 1
ATOM 577 N N . VAL A 1 69 ? 14.383 0.815 -19.009 1.00 90.25 69 VAL A N 1
ATOM 578 C CA . VAL A 1 69 ? 13.125 1.510 -18.664 1.00 90.25 69 VAL A CA 1
ATOM 579 C C . VAL A 1 69 ? 11.969 0.508 -18.663 1.00 90.25 69 VAL A C 1
ATOM 581 O O . VAL A 1 69 ? 11.098 0.549 -17.798 1.00 90.25 69 VAL A O 1
ATOM 584 N N . GLU A 1 70 ? 11.992 -0.427 -19.607 1.00 90.69 70 GLU A N 1
ATOM 585 C CA . GLU A 1 70 ? 11.002 -1.476 -19.759 1.00 90.69 70 GLU A CA 1
ATOM 586 C C . GLU A 1 70 ? 10.966 -2.426 -18.560 1.00 90.69 70 GLU A C 1
ATOM 588 O O . GLU A 1 70 ? 9.891 -2.669 -18.006 1.00 90.69 70 GLU A O 1
ATOM 593 N N . SER A 1 71 ? 12.129 -2.915 -18.123 1.00 90.88 71 SER A N 1
ATOM 594 C CA . SER A 1 71 ? 12.240 -3.781 -16.947 1.00 90.88 71 SER A CA 1
ATOM 595 C C . SER A 1 71 ? 11.773 -3.070 -15.673 1.00 90.88 71 SER A C 1
ATOM 597 O O . SER A 1 71 ? 10.936 -3.597 -14.936 1.00 90.88 71 SER A O 1
ATOM 599 N N . LEU A 1 72 ? 12.232 -1.835 -15.442 1.00 91.62 72 LEU A N 1
ATOM 600 C CA . LEU A 1 72 ? 11.850 -1.041 -14.269 1.00 91.62 72 LEU A CA 1
ATOM 601 C C . LEU A 1 72 ? 10.347 -0.725 -14.248 1.00 91.62 72 LEU A C 1
ATOM 603 O O . LEU A 1 72 ? 9.706 -0.820 -13.201 1.00 91.62 72 LEU A O 1
ATOM 607 N N . ALA A 1 73 ? 9.757 -0.414 -15.404 1.00 91.25 73 ALA A N 1
ATOM 608 C CA . ALA A 1 73 ? 8.318 -0.201 -15.533 1.00 91.25 73 ALA A CA 1
ATOM 609 C C . ALA A 1 73 ? 7.511 -1.457 -15.183 1.00 91.25 73 ALA A C 1
ATOM 611 O O . ALA A 1 73 ? 6.482 -1.365 -14.510 1.00 91.25 73 ALA A O 1
ATOM 612 N N . MET A 1 74 ? 7.978 -2.631 -15.612 1.00 89.69 74 MET A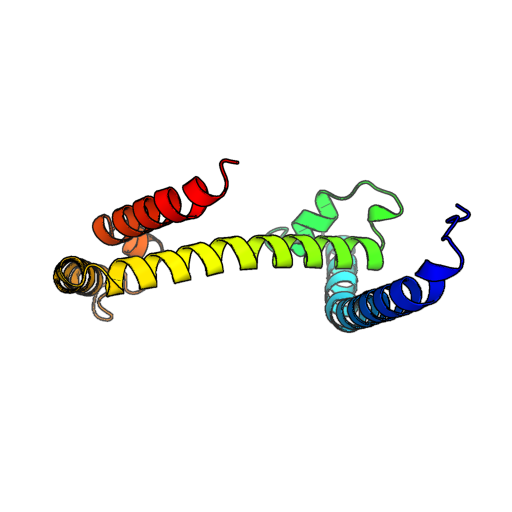 N 1
ATOM 613 C CA . MET A 1 74 ? 7.323 -3.899 -15.296 1.00 89.69 74 MET A CA 1
ATOM 614 C C . MET A 1 74 ? 7.490 -4.301 -13.833 1.00 89.69 74 MET A C 1
AT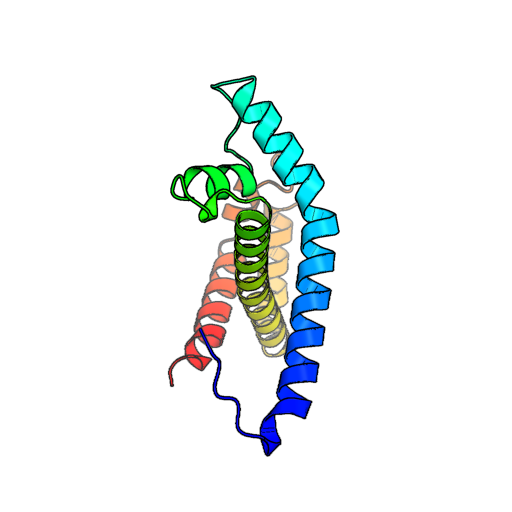OM 616 O O . MET A 1 74 ? 6.531 -4.774 -13.223 1.00 89.69 74 MET A O 1
ATOM 620 N N . ARG A 1 75 ? 8.656 -4.051 -13.233 1.00 90.12 75 ARG A N 1
ATOM 621 C CA . ARG A 1 75 ? 8.871 -4.212 -11.788 1.00 90.12 75 ARG A CA 1
ATOM 622 C C . ARG A 1 75 ? 7.914 -3.327 -10.986 1.00 90.12 75 ARG A C 1
ATOM 624 O O . ARG A 1 75 ? 7.226 -3.827 -10.098 1.00 90.12 75 ARG A O 1
ATOM 631 N N . LEU A 1 76 ? 7.794 -2.051 -11.356 1.00 90.38 76 LEU A N 1
ATOM 632 C CA . LEU A 1 76 ? 6.869 -1.112 -10.716 1.00 90.38 76 LEU A CA 1
ATOM 633 C C . LEU A 1 76 ? 5.408 -1.563 -10.841 1.00 90.38 76 LEU A C 1
ATOM 635 O O . LEU A 1 76 ? 4.655 -1.495 -9.870 1.00 90.38 76 LEU A O 1
ATOM 639 N N . LEU A 1 77 ? 5.003 -2.052 -12.017 1.00 89.12 77 LEU A N 1
ATOM 640 C CA . LEU A 1 77 ? 3.671 -2.623 -12.209 1.00 89.12 77 LEU A CA 1
ATOM 641 C C . LEU A 1 77 ? 3.428 -3.802 -11.266 1.00 89.12 77 LEU A C 1
ATOM 643 O O . LEU A 1 77 ? 2.383 -3.851 -10.623 1.00 89.12 77 LEU A O 1
ATOM 647 N N . ASN A 1 78 ? 4.362 -4.751 -11.209 1.00 88.12 78 ASN A N 1
ATOM 648 C CA . ASN A 1 78 ? 4.200 -5.971 -10.425 1.00 88.12 78 ASN A CA 1
ATOM 649 C C . ASN A 1 78 ? 4.044 -5.661 -8.933 1.00 88.12 78 ASN A C 1
ATOM 651 O O . ASN A 1 78 ? 3.148 -6.210 -8.295 1.00 88.12 78 ASN A O 1
ATOM 655 N N . VAL A 1 79 ? 4.857 -4.746 -8.396 1.00 89.50 79 VAL A N 1
ATOM 656 C CA . VAL A 1 79 ? 4.735 -4.314 -6.996 1.00 89.50 79 VAL A CA 1
ATOM 657 C C . VAL A 1 79 ? 3.367 -3.680 -6.746 1.00 89.50 79 VAL A C 1
ATOM 659 O O . VAL A 1 79 ? 2.650 -4.123 -5.854 1.00 89.50 79 VAL A O 1
ATOM 662 N N . ASN A 1 80 ? 2.948 -2.725 -7.583 1.00 87.62 80 ASN A N 1
ATOM 663 C CA . ASN A 1 80 ? 1.628 -2.100 -7.457 1.00 87.62 80 ASN A CA 1
ATOM 664 C C . ASN A 1 80 ? 0.485 -3.121 -7.529 1.00 87.62 80 ASN A C 1
ATOM 666 O O . ASN A 1 80 ? -0.452 -3.062 -6.736 1.00 87.62 80 ASN A O 1
ATOM 670 N N . PHE A 1 81 ? 0.562 -4.072 -8.461 1.00 85.88 81 PHE A N 1
ATOM 671 C CA . PHE A 1 81 ? -0.443 -5.117 -8.625 1.00 85.88 81 PHE A CA 1
ATOM 672 C C . PHE A 1 81 ? -0.584 -5.953 -7.348 1.00 85.88 81 PHE A C 1
ATOM 674 O O . PHE A 1 81 ? -1.685 -6.086 -6.817 1.00 85.88 81 PHE A O 1
ATOM 681 N N . VAL A 1 82 ? 0.528 -6.456 -6.804 1.00 87.44 82 VAL A N 1
ATOM 682 C CA . VAL A 1 82 ? 0.522 -7.269 -5.578 1.00 87.44 82 VAL A CA 1
ATOM 683 C C . VAL A 1 82 ? 0.008 -6.469 -4.374 1.00 87.44 82 VAL A C 1
ATOM 685 O O . VAL A 1 82 ? -0.835 -6.973 -3.629 1.00 87.44 82 VAL A O 1
ATOM 688 N N . SER A 1 83 ? 0.453 -5.220 -4.208 1.00 86.69 83 SER A N 1
ATOM 689 C CA . SER A 1 83 ? 0.078 -4.359 -3.077 1.00 86.69 83 SER A CA 1
ATOM 690 C C . SER A 1 83 ? -1.403 -3.971 -3.064 1.00 86.69 83 SER A C 1
ATOM 692 O O . SER A 1 83 ? -2.016 -3.887 -1.997 1.00 86.69 83 SER A O 1
ATOM 694 N N . LEU A 1 84 ? -2.013 -3.764 -4.235 1.00 87.12 84 LEU A N 1
ATOM 695 C CA . LEU A 1 84 ? -3.436 -3.432 -4.323 1.00 87.12 84 LEU A CA 1
ATOM 696 C C . LEU A 1 84 ? -4.311 -4.602 -3.859 1.00 87.12 84 LEU A C 1
ATOM 698 O O . LEU A 1 84 ? -5.254 -4.414 -3.091 1.00 87.12 84 LEU A O 1
ATOM 702 N N . HIS A 1 85 ? -3.987 -5.826 -4.280 1.00 85.12 85 HIS A N 1
ATOM 703 C CA . HIS A 1 85 ? -4.845 -6.980 -4.022 1.00 85.12 85 HIS A CA 1
ATOM 704 C C . HIS A 1 85 ? -4.970 -7.342 -2.547 1.00 85.12 85 HIS A C 1
ATOM 706 O O . HIS A 1 85 ? -6.071 -7.659 -2.094 1.00 85.12 85 HIS A O 1
ATOM 712 N N . THR A 1 86 ? -3.869 -7.329 -1.802 1.00 83.94 86 THR A N 1
ATOM 713 C CA . THR A 1 86 ? -3.885 -7.703 -0.384 1.00 83.94 86 THR A CA 1
ATOM 714 C C . THR A 1 86 ? -4.717 -6.709 0.419 1.00 83.94 86 THR A C 1
ATOM 716 O O . THR A 1 86 ? -5.654 -7.111 1.106 1.00 83.94 86 THR A O 1
ATOM 719 N N . THR A 1 87 ? -4.457 -5.413 0.245 1.00 87.69 87 THR A N 1
ATOM 720 C CA . THR A 1 87 ? -5.159 -4.335 0.953 1.00 87.69 87 THR A CA 1
ATOM 721 C C . THR A 1 87 ? -6.656 -4.329 0.643 1.00 87.69 87 THR A C 1
ATOM 723 O O . THR A 1 87 ? -7.479 -4.311 1.558 1.00 87.69 87 THR A O 1
ATOM 726 N N . THR A 1 88 ? -7.031 -4.432 -0.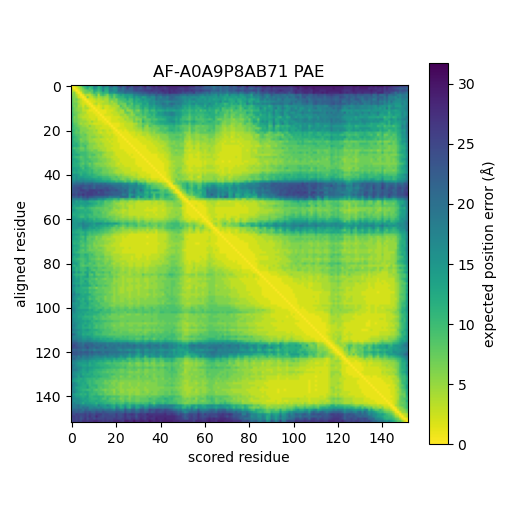639 1.00 90.38 88 THR A N 1
ATOM 727 C CA . THR A 1 88 ? -8.442 -4.483 -1.047 1.00 90.38 88 THR A CA 1
ATOM 728 C C . THR A 1 88 ? -9.161 -5.696 -0.463 1.00 90.38 88 THR A C 1
ATOM 730 O O . THR A 1 88 ? -10.271 -5.550 0.044 1.00 90.38 88 THR A O 1
ATOM 733 N N . LYS A 1 89 ? -8.548 -6.888 -0.492 1.00 86.38 89 LYS A N 1
ATOM 734 C CA . LYS A 1 89 ? -9.164 -8.095 0.080 1.00 86.38 89 LYS A CA 1
ATOM 735 C C . LYS A 1 89 ? -9.413 -7.935 1.574 1.00 86.38 89 LYS A C 1
ATOM 737 O O . LYS A 1 89 ? -10.525 -8.184 2.026 1.00 86.38 89 LYS A O 1
ATOM 742 N N . VAL A 1 90 ? -8.408 -7.489 2.324 1.00 88.19 90 VAL A N 1
ATOM 743 C CA . VAL A 1 90 ? -8.526 -7.274 3.774 1.00 88.19 90 VAL A CA 1
ATOM 744 C C . VAL A 1 90 ? -9.651 -6.301 4.088 1.00 88.19 90 VAL A C 1
ATOM 746 O O . VAL A 1 90 ? -10.484 -6.587 4.944 1.00 88.19 90 VAL A O 1
ATOM 749 N N . PHE A 1 91 ? -9.715 -5.188 3.359 1.00 91.25 91 PHE A N 1
ATOM 750 C CA . PHE A 1 91 ? -10.743 -4.180 3.571 1.00 91.25 91 PHE A CA 1
ATOM 751 C C . PHE A 1 91 ? -12.151 -4.715 3.282 1.00 91.25 91 PHE A C 1
ATOM 753 O O . PHE A 1 91 ? -13.057 -4.536 4.091 1.00 91.25 91 PHE A O 1
ATOM 760 N N . ILE A 1 92 ? -12.329 -5.446 2.177 1.00 92.56 92 ILE A N 1
ATOM 761 C CA . ILE A 1 92 ? -13.605 -6.095 1.846 1.00 92.56 92 ILE A CA 1
ATOM 762 C C . ILE A 1 92 ? -14.009 -7.102 2.932 1.00 92.56 92 ILE A C 1
ATOM 764 O O . ILE A 1 92 ? -15.154 -7.094 3.381 1.00 92.56 92 ILE A O 1
ATOM 768 N N . HIS A 1 93 ? -13.082 -7.940 3.403 1.00 90.62 93 HIS A N 1
ATOM 769 C CA . HIS A 1 93 ? -13.360 -8.896 4.477 1.00 90.62 93 HIS A CA 1
ATOM 770 C C . HIS A 1 93 ? -13.714 -8.207 5.798 1.00 90.62 93 HIS A C 1
ATOM 772 O O . HIS A 1 93 ? -14.634 -8.647 6.485 1.00 90.62 93 HIS A O 1
ATOM 778 N N . ALA A 1 94 ? -13.037 -7.110 6.140 1.00 92.88 94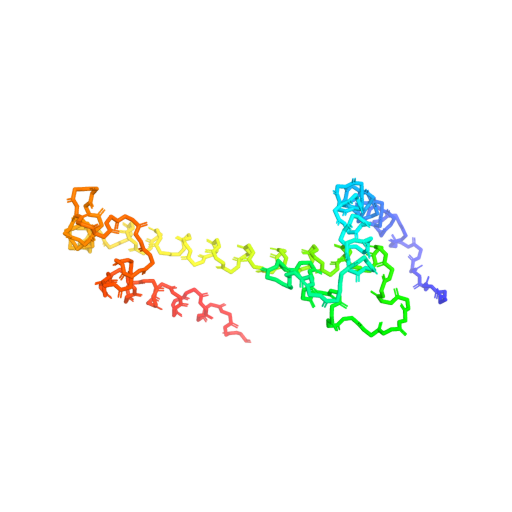 ALA A N 1
ATOM 779 C CA . ALA A 1 94 ? -13.367 -6.306 7.311 1.00 92.88 94 ALA A CA 1
ATOM 780 C C . ALA A 1 94 ? -14.794 -5.741 7.214 1.00 92.88 94 ALA A C 1
ATOM 782 O O . ALA A 1 94 ? -15.562 -5.866 8.168 1.00 92.88 94 ALA A O 1
ATOM 783 N N . LEU A 1 95 ? -15.188 -5.208 6.051 1.00 93.88 95 LEU A N 1
ATOM 784 C CA . LEU A 1 95 ? -16.549 -4.717 5.812 1.00 93.88 95 LEU A CA 1
ATOM 785 C C . LEU A 1 95 ? -17.601 -5.827 5.916 1.00 93.88 95 LEU A C 1
ATOM 787 O O . LEU A 1 95 ? -18.640 -5.619 6.540 1.00 93.88 95 LEU A O 1
ATOM 791 N N . TYR A 1 96 ? -17.338 -7.013 5.360 1.00 93.31 96 TYR A N 1
ATOM 792 C CA . TYR A 1 96 ? -18.249 -8.150 5.505 1.00 93.31 96 TYR A CA 1
ATOM 793 C C . TYR A 1 96 ? -18.374 -8.609 6.960 1.00 93.31 96 TYR A C 1
ATOM 795 O O . TYR A 1 96 ? -19.486 -8.863 7.420 1.00 93.31 96 TYR A O 1
ATOM 803 N N . ASN A 1 97 ? -17.272 -8.651 7.712 1.00 92.25 97 ASN A N 1
ATOM 804 C CA . ASN A 1 97 ? -17.303 -8.988 9.135 1.00 92.25 97 ASN A CA 1
ATOM 805 C C . ASN A 1 97 ? -18.083 -7.953 9.962 1.00 92.25 97 ASN A C 1
ATOM 807 O O . ASN A 1 97 ? -18.825 -8.344 10.863 1.00 92.25 97 ASN A O 1
ATOM 811 N N . LEU A 1 98 ? -17.962 -6.661 9.633 1.00 94.31 98 LEU A N 1
ATOM 812 C CA . LEU A 1 98 ? -18.740 -5.563 10.224 1.00 94.31 98 LEU A CA 1
ATOM 813 C C . LEU A 1 98 ? -20.235 -5.706 9.923 1.00 94.31 98 LEU A C 1
ATOM 815 O O . LEU A 1 98 ? -21.055 -5.608 10.832 1.00 94.31 98 LEU A O 1
ATOM 819 N N . ALA A 1 99 ? -20.583 -5.984 8.665 1.00 94.38 99 ALA A N 1
ATOM 820 C CA . ALA A 1 99 ? -21.966 -6.185 8.245 1.00 94.38 99 ALA A CA 1
ATOM 821 C C . ALA A 1 99 ? -22.601 -7.414 8.919 1.00 94.38 99 ALA A C 1
ATOM 823 O O . ALA A 1 99 ? -23.759 -7.364 9.324 1.00 94.38 99 ALA A O 1
ATOM 824 N N . ALA A 1 100 ? -21.837 -8.499 9.083 1.00 94.06 100 ALA A N 1
ATOM 825 C CA . ALA A 1 100 ? -22.283 -9.708 9.772 1.00 94.06 100 ALA A CA 1
ATOM 826 C C . ALA A 1 100 ? -22.335 -9.554 11.303 1.00 94.06 100 ALA A C 1
ATOM 828 O O . ALA A 1 100 ? -23.090 -10.261 11.965 1.00 94.06 100 ALA A O 1
ATOM 829 N N . ASN A 1 101 ? -21.556 -8.631 11.879 1.00 93.25 101 ASN A N 1
ATOM 830 C CA . ASN A 1 101 ? -21.495 -8.394 13.321 1.00 93.25 101 ASN A CA 1
ATOM 831 C C . ASN A 1 101 ? -21.649 -6.900 13.672 1.00 93.25 101 ASN A C 1
ATOM 833 O O . ASN A 1 101 ? -20.707 -6.291 14.193 1.00 93.25 101 ASN A O 1
ATOM 837 N N . PRO A 1 102 ? -22.844 -6.306 13.486 1.00 95.31 102 PRO A N 1
ATOM 838 C CA . PRO A 1 102 ? -23.061 -4.876 13.724 1.00 95.31 102 PRO A CA 1
ATOM 839 C C . PRO A 1 102 ? -22.769 -4.419 15.160 1.00 95.31 102 PRO A C 1
ATOM 841 O O . PRO A 1 102 ? -22.510 -3.242 15.388 1.00 95.31 102 PRO A O 1
ATOM 844 N N . LYS A 1 103 ? -22.759 -5.349 16.126 1.00 95.81 103 LYS A N 1
ATOM 845 C CA . LYS A 1 103 ? -22.434 -5.099 17.541 1.00 95.81 103 LYS A CA 1
ATOM 846 C C . LYS A 1 103 ? -21.078 -4.419 17.768 1.00 95.81 103 LYS A C 1
ATOM 848 O O . LYS A 1 103 ? -20.925 -3.741 18.774 1.00 95.81 103 LYS A O 1
ATOM 853 N N . TYR A 1 104 ? -20.117 -4.579 16.854 1.00 94.81 104 TYR A N 1
ATOM 854 C CA . TYR A 1 104 ? -18.797 -3.944 16.965 1.00 94.81 104 TYR A CA 1
ATOM 855 C C . TYR A 1 104 ? -18.782 -2.491 16.460 1.00 94.81 104 TYR A C 1
ATOM 857 O O . TYR A 1 104 ? -17.883 -1.734 16.812 1.00 94.81 104 TYR A O 1
ATOM 865 N N . ILE A 1 105 ? -19.768 -2.073 15.655 1.00 95.75 105 ILE A N 1
ATOM 866 C CA . ILE A 1 105 ? -19.795 -0.742 15.023 1.00 95.75 105 ILE A CA 1
ATOM 867 C C . ILE A 1 105 ? -19.750 0.401 16.049 1.00 95.75 105 ILE A C 1
ATOM 869 O O . ILE A 1 105 ? -18.931 1.301 15.854 1.00 95.75 105 ILE A O 1
ATOM 873 N N . PRO A 1 106 ? -20.581 0.414 17.115 1.00 96.62 106 PRO A N 1
ATOM 874 C CA . PRO A 1 106 ? -20.600 1.538 18.050 1.00 96.62 106 PRO A CA 1
ATOM 875 C C . PRO A 1 106 ? -19.255 1.722 18.749 1.00 96.62 106 PRO A C 1
ATOM 877 O O . PRO A 1 106 ? -18.759 2.837 18.853 1.00 96.62 106 PRO A O 1
ATOM 880 N N . GLU A 1 107 ? -18.639 0.617 19.166 1.00 95.56 107 GLU A N 1
ATOM 881 C CA . GLU A 1 107 ? -17.376 0.631 19.895 1.00 95.56 107 GLU A CA 1
ATOM 882 C C . GLU A 1 107 ? -16.203 1.094 19.017 1.00 95.56 107 GLU A C 1
ATOM 884 O O . GLU A 1 107 ? -15.392 1.911 19.449 1.00 95.56 107 GLU A O 1
ATOM 889 N N . LEU A 1 108 ? -16.134 0.614 17.770 1.00 95.50 108 LEU A N 1
ATOM 890 C CA . LEU A 1 108 ? -15.103 1.023 16.811 1.00 95.50 108 LEU A CA 1
ATOM 891 C C . LEU A 1 108 ? -15.256 2.488 16.393 1.00 95.50 108 LEU A C 1
ATOM 893 O O . LEU A 1 108 ? -14.265 3.198 16.241 1.00 95.50 108 LEU A O 1
ATOM 897 N N . ARG A 1 109 ? -16.499 2.950 16.216 1.00 94.12 109 ARG A N 1
ATOM 898 C CA . ARG A 1 109 ? -16.793 4.350 15.899 1.00 94.12 109 ARG A CA 1
ATOM 899 C C . ARG A 1 109 ? -16.419 5.269 17.056 1.00 94.12 109 ARG A C 1
ATOM 901 O O . ARG A 1 109 ? -15.775 6.279 16.814 1.00 94.12 109 ARG A O 1
ATOM 908 N N . GLN A 1 110 ? -16.772 4.893 18.283 1.00 94.56 110 GLN A N 1
ATOM 909 C CA . GLN A 1 110 ? -16.421 5.658 19.475 1.00 94.56 110 GLN A CA 1
ATOM 910 C C . GLN A 1 110 ? -14.902 5.803 19.621 1.00 94.56 110 GLN A C 1
ATOM 912 O O . GLN A 1 110 ? -14.427 6.906 19.869 1.00 94.56 110 GLN A O 1
ATOM 917 N N . GLU A 1 111 ? -14.136 4.720 19.444 1.00 94.06 111 GLU A N 1
ATOM 918 C CA . GLU A 1 111 ? -12.668 4.795 19.473 1.00 94.06 111 GLU A CA 1
ATOM 919 C C . GLU A 1 111 ? -12.136 5.731 18.380 1.00 94.06 111 GLU A C 1
ATOM 921 O O . GLU A 1 111 ? -11.317 6.603 18.662 1.00 94.06 111 GLU A O 1
ATOM 926 N N . ALA A 1 112 ? -12.625 5.588 17.145 1.00 91.69 112 ALA A N 1
ATOM 927 C CA . ALA A 1 112 ? -12.192 6.428 16.035 1.00 91.69 112 ALA A CA 1
ATOM 928 C C . ALA A 1 112 ? -12.519 7.911 16.269 1.00 91.69 112 ALA A C 1
ATOM 930 O O . ALA A 1 112 ? -11.675 8.759 16.012 1.00 91.69 112 ALA A O 1
ATOM 931 N N . GLU A 1 113 ? -13.707 8.232 16.780 1.00 90.88 113 GLU A N 1
ATOM 932 C CA . GLU A 1 113 ? -14.108 9.608 17.096 1.00 90.88 113 GLU A CA 1
ATOM 933 C C . GLU A 1 113 ? -13.282 10.189 18.249 1.00 90.88 113 GLU A C 1
ATOM 935 O O . GLU A 1 113 ? -12.887 11.341 18.179 1.00 90.88 113 GLU A O 1
ATOM 940 N N . GLN A 1 114 ? -12.944 9.399 19.272 1.00 89.38 114 GLN A N 1
ATOM 941 C CA . GLN A 1 114 ? -12.109 9.861 20.388 1.00 89.38 114 GLN A CA 1
ATOM 942 C C . GLN A 1 114 ? -10.652 10.114 19.987 1.00 89.38 114 GLN A C 1
ATOM 944 O O . GLN A 1 114 ? -10.008 11.013 20.524 1.00 89.38 114 GLN A O 1
ATOM 949 N N . VAL A 1 115 ? -10.112 9.290 19.088 1.00 89.38 115 VAL A N 1
ATOM 950 C CA . VAL A 1 115 ? -8.682 9.292 18.751 1.00 89.38 115 VAL A CA 1
ATOM 951 C C . VAL A 1 115 ? -8.372 10.139 17.516 1.00 89.38 115 VAL A C 1
ATOM 953 O O . VAL A 1 115 ? -7.297 10.737 17.452 1.00 89.38 115 VAL A O 1
ATOM 956 N N . LEU A 1 116 ? -9.284 10.172 16.539 1.00 87.44 116 LEU A N 1
ATOM 957 C CA . LEU A 1 116 ? -9.111 10.801 15.222 1.00 87.44 116 LEU A CA 1
ATOM 958 C C . LEU A 1 116 ? -10.021 12.021 15.031 1.00 87.44 116 LEU A C 1
ATOM 960 O O . LEU A 1 116 ? -10.296 12.409 13.887 1.00 87.44 116 LEU A O 1
ATOM 964 N N . ASP A 1 117 ? -10.518 12.604 16.126 1.00 83.50 117 ASP A N 1
ATOM 965 C CA . ASP A 1 117 ? -11.292 13.839 16.051 1.00 83.50 117 ASP A CA 1
ATOM 966 C C . ASP A 1 117 ? -10.495 14.908 15.292 1.00 83.50 117 ASP A C 1
ATOM 968 O O . ASP A 1 117 ? -9.283 15.058 15.468 1.00 83.50 117 ASP A O 1
ATOM 972 N N . LYS A 1 118 ? -11.177 15.662 14.431 1.00 69.38 118 LYS A N 1
ATOM 973 C CA . LYS A 1 118 ? -10.547 16.739 13.657 1.00 69.38 118 LYS A CA 1
ATOM 974 C C . LYS A 1 118 ? -10.050 17.864 14.557 1.00 69.38 118 LYS A C 1
ATOM 976 O O . LYS A 1 118 ? -9.092 18.534 14.185 1.00 69.38 118 LYS A O 1
ATOM 981 N N . ASP A 1 119 ? -10.683 18.022 15.714 1.00 74.25 119 ASP A N 1
ATOM 982 C CA . ASP A 1 119 ? -10.326 19.020 16.718 1.00 74.25 119 ASP A CA 1
ATOM 983 C C . ASP A 1 119 ? -9.271 18.496 17.714 1.00 74.25 119 ASP A C 1
ATOM 985 O O . ASP A 1 119 ? -8.793 19.242 18.572 1.00 74.25 119 ASP A O 1
ATOM 989 N N . HIS A 1 120 ? -8.863 17.223 17.603 1.00 75.19 120 HIS A N 1
ATOM 990 C CA . HIS A 1 120 ? -7.777 16.664 18.404 1.00 75.19 120 HIS A CA 1
ATOM 991 C C . HIS A 1 120 ? -6.435 17.300 17.983 1.00 75.19 120 HIS A C 1
ATOM 993 O O . HIS A 1 120 ? -6.181 17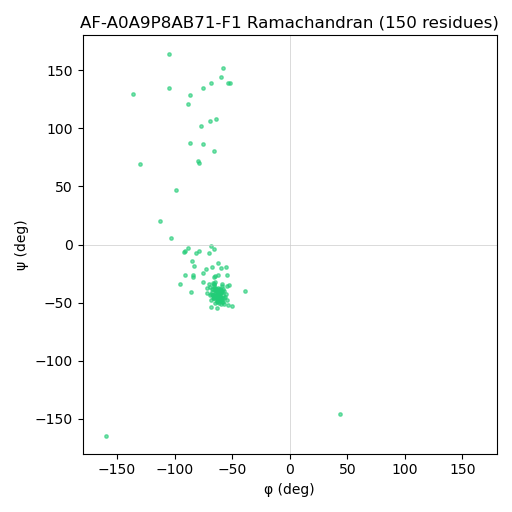.422 16.783 1.00 75.19 120 HIS A O 1
ATOM 999 N N . PRO A 1 121 ? -5.527 17.641 18.924 1.00 75.25 121 PRO A N 1
ATOM 1000 C CA . PRO A 1 121 ? -4.246 18.287 18.607 1.00 75.25 121 PRO A CA 1
ATOM 1001 C C . PRO A 1 121 ? -3.414 17.540 17.553 1.00 75.25 121 PRO A C 1
ATOM 1003 O O . PRO A 1 121 ? -2.738 18.154 16.733 1.00 75.25 121 PRO A O 1
ATOM 1006 N N . ASP A 1 122 ? -3.497 16.209 17.570 1.00 75.56 122 ASP A N 1
ATOM 1007 C CA . ASP A 1 122 ? -2.783 15.332 16.635 1.00 75.56 122 ASP A CA 1
ATOM 1008 C C . ASP A 1 122 ? -3.517 15.109 15.298 1.00 75.56 122 ASP A C 1
ATOM 1010 O O . ASP A 1 122 ? -2.920 14.566 14.367 1.00 75.56 122 ASP A O 1
ATOM 1014 N N . GLY A 1 123 ? -4.804 15.467 15.208 1.00 79.62 123 GLY A N 1
ATOM 1015 C CA . GLY A 1 123 ? -5.677 15.246 14.052 1.00 79.62 123 GLY A CA 1
ATOM 1016 C C . GLY A 1 123 ? -5.570 13.852 13.411 1.00 79.62 123 GLY A C 1
ATOM 1017 O O . GLY A 1 123 ? -5.319 12.840 14.068 1.00 79.62 123 GLY A O 1
ATOM 1018 N N . TRP A 1 124 ? -5.723 13.802 12.082 1.00 87.19 124 TRP A N 1
ATOM 1019 C CA . TRP A 1 124 ? -5.474 12.603 11.269 1.00 87.19 124 TRP A CA 1
ATOM 1020 C C . TRP A 1 124 ? -3.973 12.409 11.012 1.00 87.19 124 TRP A C 1
ATOM 1022 O O . TRP A 1 124 ? -3.481 12.614 9.901 1.00 87.19 124 TRP A O 1
ATOM 1032 N N . SER A 1 125 ? -3.246 12.010 12.052 1.00 89.62 125 SER A N 1
ATOM 1033 C CA . SER A 1 125 ? -1.825 11.651 11.991 1.00 89.62 125 SER A CA 1
ATOM 1034 C C . SER A 1 125 ? -1.605 10.138 12.061 1.00 89.62 125 SER A C 1
ATOM 1036 O O . SER A 1 125 ? -2.486 9.361 12.445 1.00 89.62 125 SER A O 1
ATOM 1038 N N . LYS A 1 126 ? -0.397 9.697 11.691 1.00 87.88 126 LYS A N 1
ATOM 1039 C CA . LYS A 1 126 ? 0.011 8.289 11.801 1.00 87.88 126 LYS A CA 1
ATOM 1040 C C . LYS A 1 126 ? 0.043 7.847 13.265 1.00 87.88 126 LYS A C 1
ATOM 1042 O O . LYS A 1 126 ? -0.348 6.727 13.585 1.00 87.88 126 LYS A O 1
ATOM 1047 N N . GLU A 1 127 ? 0.491 8.740 14.137 1.00 89.31 127 GLU A N 1
ATOM 1048 C CA . GLU A 1 127 ? 0.584 8.557 15.579 1.00 89.31 127 GLU A CA 1
ATOM 1049 C C . GLU A 1 127 ? -0.811 8.383 16.185 1.00 89.31 127 GLU A C 1
ATOM 1051 O O . GLU A 1 127 ? -1.024 7.452 16.962 1.00 89.31 127 GLU A O 1
ATOM 1056 N N . ALA A 1 128 ? -1.779 9.210 15.772 1.00 89.62 128 ALA A N 1
ATOM 1057 C CA . ALA A 1 128 ? -3.170 9.069 16.187 1.00 89.62 128 ALA A CA 1
ATOM 1058 C C . ALA A 1 128 ? -3.780 7.747 15.711 1.00 89.62 128 ALA A C 1
ATOM 1060 O O . ALA A 1 128 ? -4.348 7.007 16.514 1.00 89.62 128 ALA A O 1
ATOM 1061 N N . LEU A 1 129 ? -3.583 7.373 14.444 1.00 90.75 129 LEU A N 1
ATOM 1062 C CA . LEU A 1 129 ? -4.065 6.089 13.930 1.00 90.75 129 LEU A CA 1
ATOM 1063 C C . LEU A 1 129 ? -3.488 4.894 14.708 1.00 90.75 129 LEU A C 1
ATOM 1065 O O . LEU A 1 129 ? -4.202 3.929 14.973 1.00 90.75 129 LEU A O 1
ATOM 1069 N N . GLY A 1 130 ? -2.227 4.985 15.144 1.00 90.88 130 GLY A N 1
ATOM 1070 C CA . GLY A 1 130 ? -1.570 3.973 15.975 1.00 90.88 130 GLY A CA 1
ATOM 1071 C C . GLY A 1 130 ? -2.209 3.754 17.353 1.00 90.88 130 GLY A C 1
ATOM 1072 O O . GLY A 1 130 ? -1.955 2.725 17.977 1.00 90.88 130 GLY A O 1
ATOM 1073 N N . ARG A 1 131 ? -3.057 4.677 17.825 1.00 92.19 131 ARG A N 1
ATOM 1074 C CA . ARG A 1 131 ? -3.797 4.554 19.092 1.00 92.19 131 ARG A CA 1
ATOM 1075 C C . ARG A 1 131 ? -5.178 3.906 18.941 1.00 92.19 131 ARG A C 1
ATOM 1077 O O . ARG A 1 131 ? -5.814 3.629 19.953 1.00 92.19 131 ARG A O 1
ATOM 1084 N N . CYS A 1 132 ? -5.638 3.628 17.719 1.00 93.44 132 CYS A N 1
ATOM 1085 C CA . CYS A 1 132 ? -6.906 2.932 17.465 1.00 93.44 132 CYS A CA 1
ATOM 1086 C C . CYS A 1 132 ? -6.748 1.410 17.663 1.00 93.44 132 CYS A C 1
ATOM 1088 O O . CYS A 1 132 ? -6.714 0.636 16.703 1.00 93.44 132 CYS A O 1
ATOM 1090 N N . VAL A 1 133 ? -6.582 0.979 18.916 1.00 95.06 133 VAL A N 1
ATOM 1091 C CA . VAL A 1 133 ? -6.237 -0.407 19.280 1.00 95.06 133 VAL A CA 1
ATOM 1092 C C . VAL A 1 133 ? -7.345 -1.395 18.907 1.00 95.06 133 VAL A C 1
ATOM 1094 O O . VAL A 1 133 ? -7.055 -2.505 18.447 1.00 95.06 133 VAL A O 1
ATOM 1097 N N . LYS A 1 134 ? -8.616 -1.025 19.085 1.00 95.12 134 LYS A N 1
ATOM 1098 C CA . LYS A 1 134 ? -9.760 -1.887 18.755 1.00 95.12 134 LYS A CA 1
ATOM 1099 C C . LYS A 1 134 ? -9.923 -2.010 17.248 1.00 95.12 134 LYS A C 1
ATOM 1101 O O . LYS A 1 134 ? -10.135 -3.118 16.755 1.00 95.12 134 LYS A O 1
ATOM 1106 N N . LEU A 1 135 ? -9.767 -0.911 16.513 1.00 94.44 135 LEU A N 1
ATOM 1107 C CA . LEU A 1 135 ? -9.796 -0.921 15.053 1.00 94.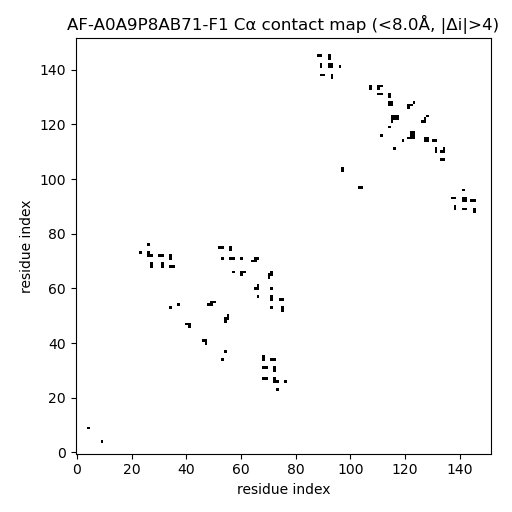44 135 LEU A CA 1
ATOM 1108 C C . LEU A 1 135 ? -8.664 -1.778 14.469 1.00 94.44 135 LEU A C 1
ATOM 1110 O O . LEU A 1 135 ? -8.917 -2.614 13.600 1.00 94.44 135 LEU A O 1
ATOM 1114 N N . ASP A 1 136 ? -7.441 -1.635 14.982 1.00 93.88 136 ASP A N 1
ATOM 1115 C CA . ASP A 1 136 ? -6.300 -2.471 14.592 1.00 93.88 136 ASP A CA 1
ATOM 1116 C C . ASP A 1 136 ? -6.551 -3.959 14.900 1.00 93.88 136 ASP A C 1
ATOM 1118 O O . ASP A 1 136 ? -6.371 -4.823 14.037 1.00 93.88 136 ASP A O 1
ATOM 1122 N N . SER A 1 137 ? -7.066 -4.268 16.094 1.00 94.56 137 SER A N 1
ATOM 1123 C CA . SER A 1 137 ? -7.441 -5.637 16.481 1.00 94.56 137 SER A CA 1
ATOM 1124 C C . SER A 1 137 ? -8.509 -6.226 15.553 1.00 94.56 137 SER A C 1
ATOM 1126 O O . SER A 1 137 ? -8.413 -7.386 15.145 1.00 94.56 137 SER A O 1
ATOM 1128 N N . PHE A 1 138 ? -9.499 -5.425 15.156 1.00 93.88 138 PHE A N 1
ATOM 1129 C CA . PHE A 1 138 ? -10.544 -5.847 14.229 1.00 93.88 138 PHE A CA 1
ATOM 1130 C C . PHE A 1 138 ? -9.983 -6.171 12.837 1.00 93.88 138 PHE A C 1
ATOM 1132 O O . PHE A 1 138 ? -10.317 -7.211 12.262 1.00 93.88 138 PHE A O 1
ATOM 1139 N N . PHE A 1 139 ? -9.090 -5.331 12.303 1.00 92.75 139 PHE A N 1
ATOM 1140 C CA . PHE A 1 139 ? -8.424 -5.609 11.028 1.00 92.75 139 PHE A CA 1
ATOM 1141 C C . PHE A 1 139 ? -7.525 -6.845 11.093 1.00 92.75 139 PHE A C 1
ATOM 1143 O O . PHE A 1 139 ? -7.505 -7.621 10.137 1.00 92.75 139 PHE A O 1
ATOM 1150 N N . LYS A 1 140 ? -6.827 -7.078 12.212 1.00 91.62 140 LYS A N 1
ATOM 1151 C CA . LYS A 1 140 ? -6.036 -8.301 12.437 1.00 91.6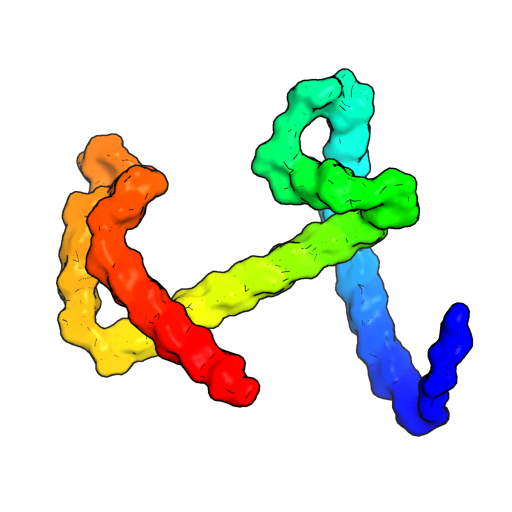2 140 LYS A CA 1
ATOM 1152 C C . LYS A 1 140 ? -6.904 -9.556 12.425 1.00 91.62 140 LYS A C 1
ATOM 1154 O O . LYS A 1 140 ? -6.540 -10.539 11.779 1.00 91.62 140 LYS A O 1
ATOM 1159 N N . GLU A 1 141 ? -8.074 -9.519 13.054 1.00 90.62 141 GLU A N 1
ATOM 1160 C CA . GLU A 1 141 ? -9.022 -10.631 12.973 1.00 90.62 141 GLU A CA 1
ATOM 1161 C C . GLU A 1 141 ? -9.566 -10.799 11.550 1.00 90.62 141 GLU A C 1
ATOM 1163 O O . GLU A 1 141 ? -9.563 -11.912 11.025 1.00 90.62 141 GLU A O 1
ATOM 1168 N N . ALA A 1 142 ? -9.943 -9.716 10.864 1.00 88.62 142 ALA A N 1
ATOM 1169 C CA . ALA A 1 142 ? -10.367 -9.782 9.464 1.00 88.62 142 ALA A CA 1
ATOM 1170 C C . ALA A 1 142 ? -9.287 -10.397 8.555 1.00 88.62 142 ALA A C 1
ATOM 1172 O O . ALA A 1 142 ? -9.604 -11.222 7.698 1.00 88.62 142 ALA A O 1
ATOM 1173 N N . LEU A 1 143 ? -8.015 -10.060 8.785 1.00 88.44 143 LEU A N 1
ATOM 1174 C CA . LEU A 1 143 ? -6.847 -10.669 8.147 1.00 88.44 143 LEU A CA 1
ATOM 1175 C C . LEU A 1 143 ? -6.732 -12.163 8.451 1.00 88.44 143 LEU A C 1
ATOM 1177 O O . LEU A 1 143 ? -6.519 -12.948 7.526 1.00 88.44 143 LEU A O 1
ATOM 1181 N N . ARG A 1 144 ? -6.896 -12.573 9.715 1.00 87.06 144 ARG A N 1
ATOM 1182 C CA . ARG A 1 144 ? -6.861 -13.985 10.123 1.00 87.06 144 ARG A CA 1
ATOM 1183 C C . ARG A 1 144 ? -7.891 -14.801 9.345 1.00 87.06 144 ARG A C 1
ATOM 1185 O O . ARG A 1 144 ? -7.549 -15.855 8.812 1.00 87.06 144 ARG A O 1
ATOM 1192 N N . TRP A 1 145 ? -9.116 -14.295 9.216 1.00 79.50 145 TRP A N 1
ATOM 1193 C CA . TRP A 1 145 ? -10.168 -14.945 8.432 1.00 79.50 145 TRP A CA 1
ATOM 1194 C C . TRP A 1 145 ? -9.867 -14.920 6.927 1.00 79.50 145 TRP A C 1
ATOM 1196 O O . TRP A 1 145 ? -9.916 -15.965 6.279 1.00 79.50 145 TRP A O 1
ATOM 1206 N N . ALA A 1 146 ? -9.475 -13.767 6.379 1.00 76.19 146 ALA A N 1
ATOM 1207 C CA . ALA A 1 146 ? -9.183 -13.595 4.954 1.00 76.19 146 ALA A CA 1
ATOM 1208 C C . ALA A 1 146 ? -8.025 -14.480 4.458 1.00 76.19 146 ALA A C 1
ATOM 1210 O O . ALA A 1 146 ? -8.086 -15.031 3.361 1.00 76.19 146 ALA A O 1
ATOM 1211 N N . LEU A 1 147 ? -6.966 -14.627 5.261 1.00 65.06 147 LEU A N 1
ATOM 1212 C CA . LEU A 1 147 ? -5.788 -15.434 4.930 1.00 65.06 147 LEU A CA 1
ATOM 1213 C C . LEU A 1 147 ? -5.978 -16.918 5.254 1.00 65.06 147 LEU A C 1
ATOM 1215 O O . LEU A 1 147 ? -5.370 -17.759 4.595 1.00 65.06 147 LEU A O 1
ATOM 1219 N N . SER A 1 148 ? -6.840 -17.270 6.215 1.00 55.66 148 SER A N 1
ATOM 1220 C CA . SER A 1 148 ? -7.169 -18.678 6.484 1.00 55.66 148 SER A CA 1
ATOM 1221 C C . SER A 1 148 ? -7.832 -19.374 5.289 1.00 55.66 148 SER A C 1
ATOM 1223 O O . SER A 1 148 ? -7.633 -20.570 5.104 1.00 55.66 148 SER A O 1
ATOM 1225 N N . ALA A 1 149 ? -8.504 -18.620 4.412 1.00 47.97 149 ALA A N 1
ATOM 1226 C CA . ALA A 1 149 ? -9.051 -19.123 3.152 1.00 47.97 149 ALA A CA 1
ATOM 1227 C C . ALA A 1 149 ? -7.981 -19.473 2.087 1.00 47.97 149 ALA A C 1
ATOM 1229 O O . ALA A 1 149 ? -8.325 -20.027 1.047 1.00 47.97 149 ALA A O 1
ATOM 1230 N N . PHE A 1 150 ? -6.697 -19.166 2.326 1.00 44.97 150 PHE A N 1
ATOM 1231 C CA . PHE A 1 150 ? -5.566 -19.517 1.449 1.00 44.97 150 PHE A CA 1
ATOM 1232 C C . PHE A 1 150 ? -4.734 -20.705 1.955 1.00 44.97 150 PHE A C 1
ATOM 1234 O O . PHE A 1 150 ? -3.714 -21.032 1.352 1.00 44.97 150 PHE A O 1
ATOM 1241 N N . ARG A 1 151 ? -5.155 -21.371 3.037 1.00 32.69 151 ARG A N 1
ATOM 1242 C CA . ARG A 1 151 ? -4.620 -22.686 3.407 1.00 32.69 151 ARG A CA 1
ATOM 1243 C C . ARG A 1 151 ? -5.416 -23.771 2.674 1.00 32.69 151 ARG A C 1
ATOM 1245 O O . ARG A 1 151 ? -6.407 -24.262 3.206 1.00 32.69 151 ARG A O 1
ATOM 1252 N N . VAL A 1 152 ? -4.986 -24.098 1.456 1.00 36.47 152 VAL A N 1
ATOM 1253 C CA . VAL A 1 152 ? -5.284 -25.368 0.768 1.00 36.47 152 VAL A CA 1
ATOM 1254 C C . VAL A 1 152 ? -3.969 -26.101 0.582 1.00 36.47 152 VAL A C 1
ATOM 1256 O O . VAL A 1 152 ? -2.995 -25.421 0.187 1.00 36.47 152 VAL A O 1
#